Protein AF-A0A161M4W8-F1 (afdb_monomer)

Radius of gyration: 16.58 Å; Cα contacts (8 Å, |Δi|>4): 79; chains: 1; bounding box: 36×41×43 Å

Mean predicted aligned error: 6.9 Å

Secondary structure (DSSP, 8-state):
-HHHHHHHHHHHHHH-GGGHHHHHHHHTT-SS-GGGT------HHHHHHHHHHHHT--HHHHHHHHHHHS-HHHHHHHTTT-S--SSPPPPP-HHHHHHHHHHHHH--STTHHHHT-

Organism: Triatoma infestans (NCBI:txid30076)

pLDDT: mean 84.85, std 13.27, range [38.09, 97.44]

Solvent-accessible surface area (backbone atoms only — not comparable to full-atom values): 7032 Å² total; per-residue (Å²): 111,69,70,58,55,51,51,51,50,52,50,30,57,74,77,40,52,85,37,40,64,40,48,53,29,57,77,68,75,41,81,56,61,80,91,72,71,62,52,65,82,76,51,68,70,54,53,46,47,34,46,18,64,76,32,76,46,53,58,68,57,52,52,50,47,28,68,75,66,72,36,62,67,58,46,50,58,74,41,58,78,67,59,91,70,96,69,85,75,81,81,88,45,62,52,56,53,45,50,52,51,43,51,53,36,65,50,76,61,93,62,34,74,64,72,65,91

Structure (mmCIF, N/CA/C/O backbone):
data_AF-A0A161M4W8-F1
#
_entry.id   AF-A0A161M4W8-F1
#
loop_
_atom_site.group_PDB
_atom_site.id
_atom_site.type_symbol
_atom_site.label_atom_id
_atom_site.label_alt_id
_atom_site.label_comp_id
_atom_site.label_asym_id
_atom_site.label_entity_id
_atom_site.label_seq_id
_atom_site.pdbx_PDB_ins_code
_atom_site.Cartn_x
_atom_site.Cartn_y
_atom_site.Cartn_z
_atom_site.occupancy
_atom_site.B_iso_or_equiv
_atom_site.auth_seq_id
_atom_site.auth_comp_id
_atom_site.auth_asym_id
_atom_site.auth_atom_id
_atom_site.pdbx_PDB_model_num
ATOM 1 N N . MET A 1 1 ? -6.910 -7.779 -17.359 1.00 76.81 1 MET A N 1
ATOM 2 C CA . MET A 1 1 ? -5.957 -7.697 -16.230 1.00 76.81 1 MET A CA 1
ATOM 3 C C . MET A 1 1 ? -4.501 -7.862 -16.680 1.00 76.81 1 MET A C 1
ATOM 5 O O . MET A 1 1 ? -3.762 -6.894 -16.590 1.00 76.81 1 MET A O 1
ATOM 9 N N . LEU A 1 2 ? -4.100 -9.002 -17.263 1.00 88.94 2 LEU A N 1
ATOM 10 C CA . LEU A 1 2 ? -2.695 -9.271 -17.637 1.00 88.94 2 LEU A CA 1
ATOM 11 C C . LEU A 1 2 ? -2.068 -8.234 -18.594 1.00 88.94 2 LEU A C 1
ATOM 13 O O . LEU A 1 2 ? -0.930 -7.823 -18.402 1.00 88.94 2 LEU A O 1
ATOM 17 N N . LYS A 1 3 ? -2.832 -7.749 -19.585 1.00 94.31 3 LYS A N 1
ATOM 18 C CA . LYS A 1 3 ? -2.379 -6.703 -20.522 1.00 94.31 3 LYS A CA 1
ATOM 19 C C . LYS A 1 3 ? -2.040 -5.374 -19.828 1.00 94.31 3 LYS A C 1
ATOM 21 O O . LYS A 1 3 ? -1.070 -4.732 -20.210 1.00 94.31 3 LYS A O 1
ATOM 26 N N . PHE A 1 4 ? -2.805 -4.978 -18.807 1.00 95.00 4 PHE A N 1
ATOM 27 C CA . PHE A 1 4 ? -2.561 -3.735 -18.065 1.00 95.00 4 PHE A CA 1
ATOM 28 C C . PHE A 1 4 ? -1.286 -3.832 -17.233 1.00 95.00 4 PHE A C 1
ATOM 30 O O . PHE A 1 4 ? -0.441 -2.947 -17.311 1.00 95.00 4 PHE A O 1
ATOM 37 N N . LEU A 1 5 ? -1.116 -4.945 -16.515 1.00 94.88 5 LEU A N 1
ATOM 38 C CA . LEU A 1 5 ? 0.078 -5.185 -15.712 1.00 94.88 5 LEU A CA 1
ATOM 39 C C . LEU A 1 5 ? 1.338 -5.284 -16.587 1.00 94.88 5 LEU A C 1
ATOM 41 O O . LEU A 1 5 ? 2.362 -4.693 -16.264 1.00 94.88 5 LEU A O 1
ATOM 45 N N . ALA A 1 6 ? 1.247 -5.956 -17.739 1.00 95.75 6 ALA A N 1
ATOM 46 C CA . ALA A 1 6 ? 2.347 -6.029 -18.698 1.00 95.75 6 ALA A CA 1
ATOM 47 C C . ALA A 1 6 ? 2.728 -4.650 -19.262 1.00 95.75 6 ALA A C 1
ATOM 49 O O . ALA A 1 6 ? 3.911 -4.352 -19.400 1.00 95.75 6 ALA A O 1
ATOM 50 N N . ASN A 1 7 ? 1.746 -3.802 -19.582 1.00 96.88 7 ASN A N 1
ATOM 51 C CA . ASN A 1 7 ? 2.015 -2.441 -20.049 1.00 96.88 7 ASN A CA 1
ATOM 52 C C . ASN A 1 7 ? 2.660 -1.589 -18.953 1.00 96.88 7 ASN A C 1
ATOM 54 O O . ASN A 1 7 ? 3.653 -0.923 -19.226 1.00 96.88 7 ASN A O 1
ATOM 58 N N . TYR A 1 8 ? 2.156 -1.676 -17.721 1.00 96.69 8 TYR A N 1
ATOM 59 C CA . TYR A 1 8 ? 2.760 -1.015 -16.568 1.00 96.69 8 TYR A CA 1
ATOM 60 C C . TYR A 1 8 ? 4.225 -1.431 -16.382 1.00 96.69 8 TYR A C 1
ATOM 62 O O . TYR A 1 8 ? 5.100 -0.570 -16.356 1.00 96.69 8 TYR A O 1
ATOM 70 N N . PHE A 1 9 ? 4.526 -2.734 -16.360 1.00 96.56 9 PHE A N 1
ATOM 71 C CA . PHE A 1 9 ? 5.907 -3.200 -16.210 1.00 96.56 9 PHE A CA 1
ATOM 72 C C . PHE A 1 9 ? 6.812 -2.789 -17.370 1.00 96.56 9 PHE A C 1
ATOM 74 O O . PHE A 1 9 ? 7.961 -2.441 -17.125 1.00 96.56 9 PHE A O 1
ATOM 81 N N . ARG A 1 10 ? 6.321 -2.755 -18.617 1.00 96.88 10 ARG A N 1
ATOM 82 C CA . ARG A 1 10 ? 7.109 -2.215 -19.740 1.00 96.88 10 ARG A CA 1
ATOM 83 C C . ARG A 1 10 ? 7.472 -0.747 -19.530 1.00 96.88 10 ARG A C 1
ATOM 85 O O . ARG A 1 10 ? 8.614 -0.376 -19.774 1.00 96.88 10 ARG A O 1
ATOM 92 N N . SER A 1 11 ? 6.523 0.069 -19.072 1.00 97.25 11 SER A N 1
ATOM 93 C CA . SER A 1 11 ? 6.779 1.478 -18.763 1.00 97.25 11 SER A CA 1
ATOM 94 C C . SER A 1 11 ? 7.786 1.634 -17.627 1.00 97.25 11 SER A C 1
ATOM 96 O O . SER A 1 11 ? 8.703 2.435 -17.758 1.00 97.25 11 SER A O 1
ATOM 98 N N . VAL A 1 12 ? 7.664 0.839 -16.559 1.00 96.81 12 VAL A N 1
ATOM 99 C CA . VAL A 1 12 ? 8.621 0.854 -15.440 1.00 96.81 12 VAL A CA 1
ATOM 100 C C . VAL A 1 12 ? 10.016 0.439 -15.910 1.00 96.81 12 VAL A C 1
ATOM 102 O O . VAL A 1 12 ? 10.972 1.143 -15.630 1.00 96.81 12 VAL A O 1
ATOM 105 N N . ILE A 1 13 ? 10.146 -0.633 -16.698 1.00 96.56 13 ILE A N 1
ATOM 106 C CA . ILE A 1 13 ? 11.443 -1.073 -17.246 1.00 96.56 13 ILE A CA 1
ATOM 107 C C . ILE A 1 13 ? 12.112 0.033 -18.075 1.00 96.56 13 ILE A C 1
ATOM 109 O O . ILE A 1 13 ? 13.327 0.186 -18.017 1.00 96.56 13 ILE A O 1
ATOM 113 N N . LEU A 1 14 ? 11.333 0.790 -18.853 1.00 97.44 14 LEU A N 1
ATOM 114 C CA . LEU A 1 14 ? 11.868 1.823 -19.738 1.00 97.44 14 LEU A CA 1
ATOM 115 C C . LEU A 1 14 ? 12.197 3.137 -19.012 1.00 97.44 14 LEU A C 1
ATOM 117 O O . LEU A 1 14 ? 13.159 3.804 -19.382 1.00 97.44 14 LEU A O 1
ATOM 121 N N . LEU A 1 15 ? 11.373 3.539 -18.042 1.00 96.81 15 LEU A N 1
ATOM 122 C CA . LEU A 1 15 ? 11.418 4.880 -17.444 1.00 96.81 15 LEU A CA 1
ATOM 123 C C . LEU A 1 15 ? 12.001 4.902 -16.026 1.00 96.81 15 LEU A C 1
ATOM 125 O O . LEU A 1 15 ? 12.480 5.946 -15.589 1.00 96.81 15 LEU A O 1
ATOM 129 N N . SER A 1 16 ? 11.932 3.790 -15.295 1.00 94.12 16 SER A N 1
ATOM 130 C CA . SER A 1 16 ? 12.287 3.710 -13.875 1.00 94.12 16 SER A CA 1
ATOM 131 C C . SER A 1 16 ? 12.603 2.267 -13.460 1.00 94.12 16 SER A C 1
ATOM 133 O O . SER A 1 16 ? 11.922 1.666 -12.626 1.00 94.12 16 SER A O 1
ATOM 135 N N . ASP A 1 17 ? 13.653 1.698 -14.054 1.00 94.12 17 ASP A N 1
ATOM 136 C CA . ASP A 1 17 ? 14.069 0.300 -13.872 1.00 94.12 17 ASP A CA 1
ATOM 137 C C . ASP A 1 17 ? 14.263 -0.103 -12.396 1.00 94.12 17 ASP A C 1
ATOM 139 O O . ASP A 1 17 ? 13.908 -1.216 -12.001 1.00 94.12 17 ASP A O 1
ATOM 143 N N . GLN A 1 18 ? 14.734 0.825 -11.561 1.00 94.25 18 GLN A N 1
ATOM 144 C CA . GLN A 1 18 ? 14.925 0.632 -10.119 1.00 94.25 18 GLN A CA 1
ATOM 145 C C . GLN A 1 18 ? 13.620 0.322 -9.363 1.00 94.25 18 GLN A C 1
ATOM 147 O O . GLN A 1 18 ? 13.642 -0.373 -8.346 1.00 94.25 18 GLN A O 1
ATOM 152 N N . ASP A 1 19 ? 12.469 0.793 -9.856 1.00 95.19 19 ASP A N 1
ATOM 153 C CA . ASP A 1 19 ? 11.166 0.550 -9.224 1.00 95.19 19 ASP A CA 1
ATOM 154 C C . ASP A 1 19 ? 10.569 -0.812 -9.610 1.00 95.19 19 ASP A C 1
ATOM 156 O O . ASP A 1 19 ? 9.572 -1.231 -9.014 1.00 95.19 19 ASP A O 1
ATOM 160 N N . LEU A 1 20 ? 11.148 -1.536 -10.578 1.00 95.94 20 LEU A N 1
ATOM 161 C CA . LEU A 1 20 ? 10.576 -2.784 -11.095 1.00 95.94 20 LEU A CA 1
ATOM 162 C C . LEU A 1 20 ? 10.388 -3.832 -9.998 1.00 95.94 20 LEU A C 1
ATOM 164 O O . LEU A 1 20 ? 9.318 -4.431 -9.883 1.00 95.94 20 LEU A O 1
ATOM 168 N N . LEU A 1 21 ? 11.411 -4.037 -9.169 1.00 94.44 21 LEU A N 1
ATOM 169 C CA . LEU A 1 21 ? 11.367 -5.045 -8.114 1.00 94.44 21 LEU A CA 1
ATOM 170 C C . LEU A 1 21 ? 10.287 -4.718 -7.075 1.00 94.44 21 LEU A C 1
ATOM 172 O O . LEU A 1 21 ? 9.474 -5.576 -6.733 1.00 94.44 21 LEU A O 1
ATOM 176 N N . ALA A 1 22 ? 10.250 -3.466 -6.613 1.00 95.19 22 ALA A N 1
ATOM 177 C CA . ALA A 1 22 ? 9.238 -2.978 -5.681 1.00 95.19 22 ALA A CA 1
ATOM 178 C C . ALA A 1 22 ? 7.823 -3.106 -6.273 1.00 95.19 22 ALA A C 1
ATOM 180 O O . ALA A 1 22 ? 6.909 -3.578 -5.599 1.00 95.19 22 ALA A O 1
ATOM 181 N N . SER A 1 23 ? 7.663 -2.771 -7.555 1.00 95.50 23 SER A N 1
ATOM 182 C CA . SER A 1 23 ? 6.401 -2.891 -8.293 1.00 95.50 23 SER A CA 1
ATOM 183 C C . SER A 1 23 ? 5.883 -4.330 -8.310 1.00 95.50 23 SER A C 1
ATOM 185 O O . SER A 1 23 ? 4.723 -4.579 -7.986 1.00 95.50 23 SER A O 1
ATOM 187 N N . VAL A 1 24 ? 6.749 -5.293 -8.647 1.00 95.12 24 VAL A N 1
ATOM 188 C CA . VAL A 1 24 ? 6.392 -6.720 -8.682 1.00 95.12 24 VAL A CA 1
ATOM 189 C C . VAL A 1 24 ? 5.965 -7.203 -7.299 1.00 95.12 24 VAL A C 1
ATOM 191 O O . VAL A 1 24 ? 4.936 -7.866 -7.171 1.00 95.12 24 VAL A O 1
ATOM 194 N N . TYR A 1 25 ? 6.716 -6.847 -6.259 1.00 94.56 25 TYR A N 1
ATOM 195 C CA . TYR A 1 25 ? 6.391 -7.242 -4.895 1.00 94.56 25 TYR A CA 1
ATOM 196 C C . TYR A 1 25 ? 5.046 -6.679 -4.414 1.00 94.56 25 TYR A C 1
ATOM 198 O O . TYR A 1 25 ? 4.230 -7.442 -3.894 1.00 94.56 25 TYR A O 1
ATOM 206 N N . LEU A 1 26 ? 4.769 -5.393 -4.654 1.00 93.62 26 LEU A N 1
ATOM 207 C CA . LEU A 1 26 ? 3.491 -4.775 -4.283 1.00 93.62 26 LEU A CA 1
ATOM 208 C C . LEU A 1 26 ? 2.308 -5.404 -5.030 1.00 93.62 26 LEU A C 1
ATOM 210 O O . LEU A 1 26 ? 1.283 -5.685 -4.413 1.00 93.62 26 LEU A O 1
ATOM 214 N N . CYS A 1 27 ? 2.451 -5.705 -6.326 1.00 93.56 27 CYS A N 1
ATOM 215 C CA . CYS A 1 27 ? 1.407 -6.401 -7.089 1.00 93.56 27 CYS A CA 1
ATOM 216 C C . CYS A 1 27 ? 1.128 -7.822 -6.576 1.00 93.56 27 CYS A C 1
ATOM 218 O O . CYS A 1 27 ? 0.019 -8.324 -6.740 1.00 93.56 27 CYS A O 1
ATOM 220 N N . LEU A 1 28 ? 2.123 -8.469 -5.965 1.00 91.88 28 LEU A N 1
ATOM 221 C CA . LEU A 1 28 ? 1.986 -9.780 -5.328 1.00 91.88 28 LEU A CA 1
ATOM 222 C C . LEU A 1 28 ? 1.557 -9.692 -3.856 1.00 91.88 28 LEU A C 1
ATOM 224 O O . LEU A 1 28 ? 1.428 -10.734 -3.215 1.00 91.88 28 LEU A O 1
ATOM 228 N N . ASN A 1 29 ? 1.367 -8.481 -3.319 1.00 90.19 29 ASN A N 1
ATOM 229 C CA . ASN A 1 29 ? 1.145 -8.218 -1.898 1.00 90.19 29 ASN A CA 1
ATOM 230 C C . ASN A 1 29 ? 2.215 -8.869 -0.995 1.00 90.19 29 ASN A C 1
ATOM 232 O O . ASN A 1 29 ? 1.920 -9.465 0.041 1.00 90.19 29 ASN A O 1
ATOM 236 N N . LYS A 1 30 ? 3.478 -8.804 -1.423 1.00 90.25 30 LYS A N 1
ATOM 237 C CA . LYS A 1 30 ? 4.643 -9.318 -0.691 1.00 90.25 30 LYS A CA 1
ATOM 238 C C . LYS A 1 30 ? 5.638 -8.190 -0.458 1.00 90.25 30 LYS A C 1
ATOM 240 O O . LYS A 1 30 ? 5.693 -7.236 -1.222 1.00 90.25 30 LYS A O 1
ATOM 245 N N . ILE A 1 31 ? 6.451 -8.313 0.585 1.00 88.56 31 ILE A N 1
ATOM 246 C CA . ILE A 1 31 ? 7.474 -7.315 0.952 1.00 88.56 31 ILE A CA 1
ATOM 247 C C . ILE A 1 31 ? 8.900 -7.886 0.988 1.00 88.56 31 ILE A C 1
ATOM 249 O O . ILE A 1 31 ? 9.880 -7.146 1.103 1.00 88.56 31 ILE A O 1
ATOM 253 N N . ALA A 1 32 ? 9.017 -9.209 0.870 1.00 88.25 32 ALA A N 1
ATOM 254 C CA . ALA A 1 32 ? 10.264 -9.954 0.850 1.00 88.25 32 ALA A CA 1
ATOM 255 C C . ALA A 1 32 ? 10.065 -11.329 0.176 1.00 88.25 32 ALA A C 1
ATOM 257 O O . ALA A 1 32 ? 8.923 -11.783 0.016 1.00 88.25 32 ALA A O 1
ATOM 258 N N . PRO A 1 33 ? 11.155 -12.008 -0.216 1.00 88.62 33 PRO A N 1
ATOM 259 C CA . PRO A 1 33 ? 11.125 -13.415 -0.598 1.00 88.62 33 PRO A CA 1
ATOM 260 C C . PRO A 1 33 ? 10.605 -14.313 0.532 1.00 88.62 33 PRO A C 1
ATOM 262 O O . PRO A 1 33 ? 10.890 -14.086 1.704 1.00 88.62 33 PRO A O 1
ATOM 265 N N . ALA A 1 34 ? 9.902 -15.393 0.176 1.00 85.00 34 ALA A N 1
ATOM 266 C CA . ALA A 1 34 ? 9.295 -16.302 1.155 1.00 85.00 34 ALA A CA 1
ATOM 267 C C . ALA A 1 34 ? 10.318 -16.982 2.087 1.00 85.00 34 ALA A C 1
ATOM 269 O O . ALA A 1 34 ? 9.998 -17.276 3.232 1.00 85.00 34 ALA A O 1
ATOM 270 N N . TYR A 1 35 ? 11.550 -17.203 1.619 1.00 88.19 35 TYR A N 1
ATOM 271 C CA . TYR A 1 35 ? 12.609 -17.824 2.419 1.00 88.19 35 TYR A CA 1
ATOM 272 C C . TYR A 1 35 ? 13.197 -16.891 3.491 1.00 88.19 35 TYR A C 1
ATOM 274 O O . TYR A 1 35 ? 13.873 -17.374 4.392 1.00 88.19 35 TYR A O 1
ATOM 282 N N . GLU A 1 36 ? 12.970 -15.573 3.409 1.00 84.44 36 GLU A N 1
ATOM 283 C CA . GLU A 1 36 ? 13.433 -14.625 4.435 1.00 84.44 36 GLU A CA 1
ATOM 284 C C . GLU A 1 36 ? 12.496 -14.586 5.651 1.00 84.44 36 GLU A C 1
ATOM 286 O O . GLU A 1 36 ? 12.874 -14.047 6.687 1.00 84.44 36 GLU A O 1
ATOM 291 N N . GLY A 1 37 ? 11.276 -15.130 5.538 1.00 79.06 37 GLY A N 1
ATOM 292 C CA . GLY A 1 37 ? 10.300 -15.155 6.633 1.00 79.06 37 GLY A CA 1
ATOM 293 C C . GLY A 1 37 ? 9.847 -13.770 7.115 1.00 79.06 37 GLY A C 1
ATOM 294 O O . GLY A 1 37 ? 9.315 -13.653 8.214 1.00 79.06 37 GLY A O 1
ATOM 295 N N . ILE A 1 38 ? 10.074 -12.711 6.328 1.00 80.62 38 ILE A N 1
ATOM 296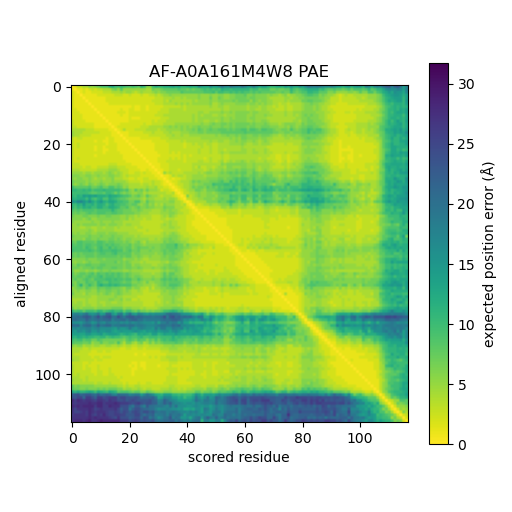 C CA . ILE A 1 38 ? 9.659 -11.349 6.679 1.00 80.62 38 ILE A CA 1
ATOM 297 C C . ILE A 1 38 ? 8.185 -11.179 6.320 1.00 80.62 38 ILE A C 1
ATOM 299 O O . ILE A 1 38 ? 7.811 -11.177 5.144 1.00 80.62 38 ILE A O 1
ATOM 303 N N . GLU A 1 39 ? 7.367 -10.960 7.340 1.00 76.56 39 GLU A N 1
ATOM 304 C CA . GLU A 1 39 ? 5.948 -10.660 7.205 1.00 76.56 39 GLU A CA 1
ATOM 305 C C . GLU A 1 39 ? 5.649 -9.259 7.728 1.00 76.56 39 GLU A C 1
ATOM 307 O O . GLU A 1 39 ? 6.291 -8.773 8.656 1.00 76.56 39 GLU A O 1
ATOM 312 N N . LEU A 1 40 ? 4.650 -8.599 7.138 1.00 76.94 40 LEU A N 1
ATOM 313 C CA . LEU A 1 40 ? 4.242 -7.271 7.589 1.00 76.94 40 LEU A CA 1
ATOM 314 C C . LEU A 1 40 ? 3.626 -7.325 8.999 1.00 76.94 40 LEU A C 1
ATOM 316 O O . LEU A 1 40 ? 3.764 -6.375 9.760 1.00 76.94 40 LEU A O 1
ATOM 320 N N . GLY A 1 41 ? 2.959 -8.433 9.350 1.00 72.81 41 GLY A N 1
ATOM 321 C CA . GLY A 1 41 ? 2.506 -8.712 10.718 1.00 72.81 41 GLY A CA 1
ATOM 322 C C . GLY A 1 41 ? 1.510 -7.703 11.307 1.00 72.81 41 GLY A C 1
ATOM 323 O O . GLY A 1 41 ? 1.369 -7.627 12.526 1.00 72.81 41 GLY A O 1
ATOM 324 N N . ILE A 1 42 ? 0.823 -6.905 10.479 1.00 81.12 42 ILE A N 1
ATOM 325 C CA . ILE A 1 42 ? -0.115 -5.879 10.956 1.00 81.12 42 ILE A CA 1
ATOM 326 C C . ILE A 1 42 ? -1.465 -6.521 11.267 1.00 81.12 42 ILE A C 1
ATOM 328 O O . ILE A 1 42 ? -2.179 -6.975 10.376 1.00 81.12 42 ILE A O 1
ATOM 332 N N . ALA A 1 43 ? -1.844 -6.500 12.544 1.00 84.06 43 ALA A N 1
ATOM 333 C CA . ALA A 1 43 ? -3.192 -6.856 12.959 1.00 84.06 43 ALA A CA 1
ATOM 334 C C . ALA A 1 43 ? -4.207 -5.811 12.470 1.00 84.06 43 ALA A C 1
ATOM 336 O O . ALA A 1 43 ? -3.958 -4.605 12.530 1.00 84.06 43 ALA A O 1
ATOM 337 N N . GLU A 1 44 ? -5.399 -6.263 12.092 1.00 83.62 44 GLU A N 1
ATOM 338 C CA . GLU A 1 44 ? -6.480 -5.408 11.587 1.00 83.62 44 GLU A CA 1
ATOM 339 C C . GLU A 1 44 ? -6.825 -4.255 12.548 1.00 83.62 44 GLU A C 1
ATOM 341 O O . GLU A 1 44 ? -7.026 -3.111 12.148 1.00 83.62 44 GLU A O 1
ATOM 346 N N . THR A 1 45 ? -6.784 -4.517 13.857 1.00 85.81 45 THR A N 1
ATOM 347 C CA . THR A 1 45 ? -7.017 -3.492 14.886 1.00 85.81 45 THR A CA 1
ATOM 348 C C . THR A 1 45 ? -5.942 -2.396 14.897 1.00 85.81 45 THR A C 1
ATOM 350 O O . THR A 1 45 ? -6.245 -1.252 15.239 1.00 85.81 45 THR A O 1
ATOM 353 N N . ILE A 1 46 ? -4.691 -2.713 14.542 1.00 87.38 46 ILE A N 1
ATOM 354 C CA . ILE A 1 46 ? -3.614 -1.717 14.410 1.00 87.38 46 ILE A CA 1
ATOM 355 C C . ILE A 1 46 ? -3.882 -0.852 13.178 1.00 87.38 46 ILE A C 1
ATOM 357 O O . ILE A 1 46 ? -3.801 0.371 13.273 1.00 87.38 46 ILE A O 1
ATOM 361 N N . LEU A 1 47 ? -4.302 -1.464 12.068 1.00 87.94 47 LEU A N 1
ATOM 362 C CA . LEU A 1 47 ? -4.662 -0.742 10.850 1.00 87.94 47 LEU A CA 1
ATOM 363 C C . LEU A 1 47 ? -5.842 0.218 11.083 1.00 87.94 47 LEU A C 1
ATOM 365 O O . LEU A 1 47 ? -5.755 1.392 10.732 1.00 87.94 47 LEU A O 1
ATOM 369 N N . MET A 1 48 ? -6.901 -0.230 11.767 1.00 89.94 48 MET A N 1
ATOM 370 C CA . MET A 1 48 ? -8.031 0.636 12.138 1.00 89.94 48 MET A CA 1
ATOM 371 C C . MET A 1 48 ? -7.601 1.814 13.024 1.00 89.94 48 MET A C 1
ATOM 373 O O . MET A 1 48 ? -8.111 2.923 12.864 1.00 89.94 48 MET A O 1
ATOM 377 N N . LYS A 1 49 ? -6.662 1.596 13.959 1.00 89.06 49 LYS A N 1
ATOM 378 C CA . LYS A 1 49 ? -6.105 2.672 14.797 1.00 89.06 49 LYS A CA 1
ATOM 379 C C . LYS A 1 49 ? -5.303 3.675 13.969 1.00 89.06 49 LYS A C 1
ATOM 381 O O . LYS A 1 49 ? -5.484 4.872 14.172 1.00 89.06 49 LYS A O 1
ATOM 386 N N . ALA A 1 50 ? -4.465 3.202 13.049 1.00 88.31 50 ALA A N 1
ATOM 387 C CA . ALA A 1 50 ? -3.675 4.057 12.165 1.00 88.31 50 ALA A CA 1
ATOM 388 C C . ALA A 1 50 ? -4.574 4.909 11.253 1.00 88.31 50 ALA A C 1
ATOM 390 O O . ALA A 1 50 ? -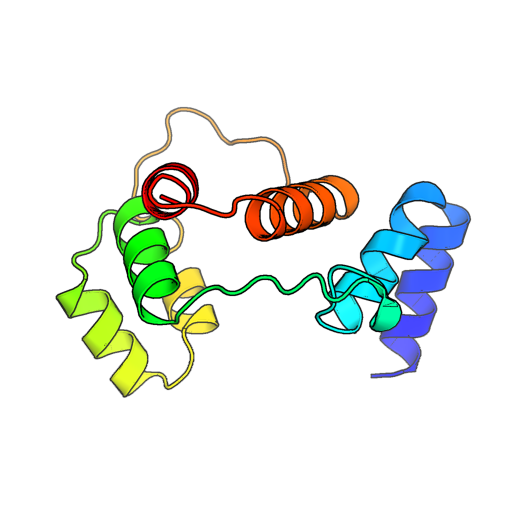4.345 6.111 11.118 1.00 88.31 50 ALA A O 1
ATOM 391 N N . ILE A 1 51 ? -5.648 4.325 10.700 1.00 88.81 51 ILE A N 1
ATOM 392 C CA . ILE A 1 51 ? -6.655 5.066 9.921 1.00 88.81 51 ILE A CA 1
ATOM 393 C C . ILE A 1 51 ? -7.321 6.123 10.805 1.00 88.81 51 ILE A C 1
ATOM 395 O O . ILE A 1 51 ? -7.281 7.301 10.468 1.00 88.81 51 ILE A O 1
ATOM 399 N N . ALA A 1 52 ? -7.857 5.733 11.967 1.00 89.56 52 ALA A N 1
ATOM 400 C CA . ALA A 1 52 ? -8.511 6.653 12.900 1.00 89.56 52 ALA A CA 1
ATOM 401 C C . ALA A 1 52 ? -7.619 7.858 13.262 1.00 89.56 52 ALA A C 1
ATOM 403 O O . ALA A 1 52 ? -8.080 9.000 13.246 1.00 89.56 52 ALA A O 1
ATOM 404 N N . GLN A 1 53 ? -6.332 7.617 13.531 1.00 87.06 53 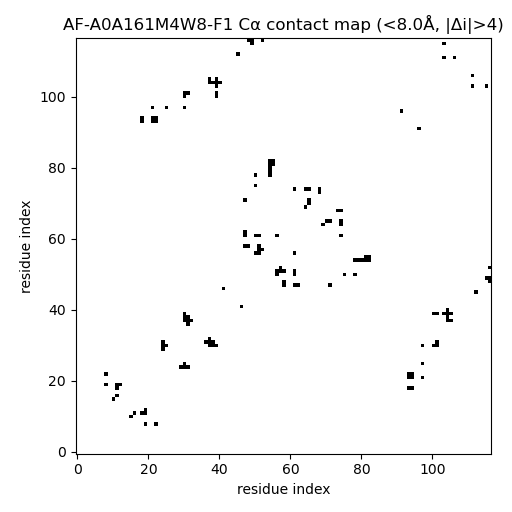GLN A N 1
ATOM 405 C CA . GLN A 1 53 ? -5.355 8.666 13.842 1.00 87.06 53 GLN A CA 1
ATOM 406 C C . GLN A 1 53 ? -5.050 9.555 12.632 1.00 87.06 53 GLN A C 1
ATOM 408 O O . GLN A 1 53 ? -5.132 10.780 12.739 1.00 87.06 53 GLN A O 1
ATOM 413 N N . SER A 1 54 ? -4.781 8.952 11.473 1.00 85.31 54 SER A N 1
ATOM 414 C CA . SER A 1 54 ? -4.45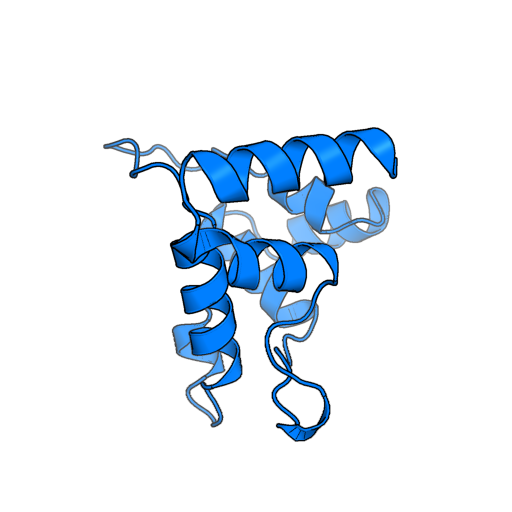9 9.674 10.235 1.00 85.31 54 SER A CA 1
ATOM 415 C C . SER A 1 54 ? -5.624 10.530 9.729 1.00 85.31 54 SER A C 1
ATOM 417 O O . SER A 1 54 ? -5.413 11.564 9.099 1.00 85.31 54 SER A O 1
ATOM 419 N N . THR A 1 55 ? -6.862 10.125 10.015 1.00 86.06 55 THR A N 1
ATOM 420 C CA . THR A 1 55 ? -8.078 10.801 9.542 1.00 86.06 55 THR A CA 1
ATOM 421 C C . THR A 1 55 ? -8.769 11.596 10.654 1.00 86.06 55 THR A C 1
ATOM 423 O O . THR A 1 55 ? -9.805 12.212 10.421 1.00 86.06 55 THR A O 1
ATOM 426 N N . GLY A 1 56 ? -8.252 11.597 11.887 1.00 84.62 56 GLY A N 1
ATOM 427 C CA . GLY A 1 56 ? -8.881 12.281 13.028 1.00 84.62 56 GLY A CA 1
ATOM 428 C C . GLY A 1 56 ? -10.286 11.768 13.379 1.00 84.62 56 GLY A C 1
ATOM 429 O O . GLY A 1 56 ? -11.068 12.491 13.995 1.00 84.62 56 GLY A O 1
ATOM 430 N N . ARG A 1 57 ? -10.630 10.542 12.966 1.00 86.62 57 ARG A N 1
ATOM 431 C CA . ARG A 1 57 ? -11.918 9.893 13.262 1.00 86.62 57 ARG A CA 1
ATOM 432 C C . ARG A 1 57 ? -11.777 9.017 14.501 1.00 86.62 57 ARG A C 1
ATOM 434 O O . ARG A 1 57 ? -10.683 8.598 14.870 1.00 86.62 57 ARG A O 1
ATOM 441 N N . THR A 1 58 ? -12.888 8.707 15.158 1.00 90.06 58 THR A N 1
ATOM 442 C CA . THR A 1 58 ? -12.854 7.785 16.303 1.00 90.06 58 THR A CA 1
ATOM 443 C C . THR A 1 58 ? -12.766 6.333 15.829 1.00 90.06 58 THR A C 1
ATOM 445 O O . THR A 1 58 ? -13.319 5.972 14.791 1.00 90.06 58 THR A O 1
ATOM 448 N N . LEU A 1 59 ? -12.136 5.458 16.622 1.00 90.56 59 LEU A N 1
ATOM 449 C CA . LEU A 1 59 ? -12.065 4.022 16.313 1.00 90.56 59 LEU A CA 1
ATOM 450 C C . LEU A 1 59 ? -13.462 3.388 16.170 1.00 90.56 59 LEU A C 1
ATOM 452 O O . LEU A 1 59 ? -13.641 2.461 15.390 1.00 90.56 59 LEU A O 1
ATOM 456 N N . SER A 1 60 ? -14.449 3.890 16.921 1.00 91.56 60 SER A N 1
ATOM 457 C CA . SER A 1 60 ? -15.836 3.417 16.854 1.00 91.56 60 SER A CA 1
ATOM 458 C C . SER A 1 60 ? -16.460 3.667 15.482 1.00 91.56 60 SER A C 1
ATOM 460 O O . SER A 1 60 ? -17.129 2.785 14.957 1.00 91.56 60 SER A O 1
ATOM 462 N N . GLN A 1 61 ? -16.217 4.842 14.894 1.00 89.69 61 GLN A N 1
ATOM 463 C CA . GLN A 1 61 ? -16.694 5.174 13.549 1.00 89.69 61 GLN A CA 1
ATOM 464 C C . GLN A 1 61 ? -16.029 4.283 12.499 1.00 89.69 61 GLN A C 1
ATOM 466 O O . GLN A 1 61 ? -16.723 3.701 11.680 1.00 89.69 61 GLN A O 1
ATOM 471 N N . ILE A 1 62 ? -14.705 4.101 12.574 1.00 91.31 62 ILE A N 1
ATOM 472 C CA . ILE A 1 62 ? -13.979 3.227 11.638 1.00 91.31 62 ILE A CA 1
ATOM 473 C C . ILE A 1 62 ? -14.478 1.779 11.720 1.00 91.31 62 ILE A C 1
ATOM 475 O O . ILE A 1 62 ? -14.621 1.131 10.692 1.00 91.31 62 ILE A O 1
ATOM 479 N N . LYS A 1 63 ? -14.778 1.273 12.924 1.00 90.56 63 LYS A N 1
ATOM 480 C CA . LYS A 1 63 ? -15.340 -0.074 13.103 1.00 90.56 63 LYS A CA 1
ATOM 481 C C . LYS A 1 63 ? -16.744 -0.218 12.524 1.00 90.56 63 LYS A C 1
ATOM 483 O O . LYS A 1 63 ? -17.025 -1.260 11.946 1.00 90.56 63 LYS A O 1
ATOM 488 N N . SER A 1 64 ? -17.601 0.790 12.700 1.00 92.31 64 SER A N 1
ATOM 489 C CA . SER A 1 64 ? -18.944 0.791 12.107 1.00 92.31 64 SER A CA 1
ATOM 490 C C . SER A 1 64 ? -18.842 0.766 10.588 1.00 92.31 64 SER A C 1
ATOM 492 O O . SER A 1 64 ? -19.334 -0.162 9.962 1.00 92.31 64 SER A O 1
ATOM 494 N N . ASP A 1 65 ? -18.089 1.706 10.012 1.00 89.94 65 ASP A N 1
ATOM 495 C CA . ASP A 1 65 ? -17.927 1.807 8.563 1.00 89.94 65 ASP A CA 1
ATOM 496 C C . ASP A 1 65 ? -17.278 0.546 7.974 1.00 89.94 65 ASP A C 1
ATOM 498 O O . ASP A 1 65 ? -17.658 0.107 6.896 1.00 89.94 65 ASP A O 1
ATOM 502 N N . ALA A 1 66 ? -16.317 -0.069 8.674 1.00 90.69 66 ALA A N 1
ATOM 503 C CA . ALA A 1 66 ? -15.709 -1.327 8.243 1.00 90.69 66 ALA A CA 1
ATOM 504 C C . ALA A 1 66 ? -16.704 -2.495 8.263 1.00 90.69 66 ALA A C 1
ATOM 506 O O . ALA A 1 66 ? -16.647 -3.347 7.379 1.00 90.69 66 ALA A O 1
ATOM 507 N N . ALA A 1 67 ? -17.617 -2.531 9.240 1.00 91.00 67 ALA A N 1
ATOM 508 C CA . ALA A 1 67 ? -18.679 -3.533 9.295 1.00 91.00 67 ALA A CA 1
ATOM 509 C C . ALA A 1 67 ? -19.720 -3.324 8.183 1.00 91.00 67 ALA A C 1
ATOM 511 O O . ALA A 1 67 ? -20.203 -4.303 7.617 1.00 91.00 67 ALA A O 1
ATOM 512 N N . ASP A 1 68 ? -20.019 -2.068 7.845 1.00 91.88 68 ASP A N 1
ATOM 513 C CA . ASP A 1 68 ? -21.000 -1.710 6.817 1.00 91.88 68 ASP A CA 1
ATOM 514 C C . ASP A 1 68 ? -20.451 -1.903 5.390 1.00 91.88 68 ASP A C 1
ATOM 516 O O . ASP A 1 68 ? -21.143 -2.426 4.517 1.00 91.88 68 ASP A O 1
ATOM 520 N N . LEU A 1 69 ? -19.200 -1.494 5.140 1.00 89.31 69 LEU A N 1
ATOM 521 C CA . LEU A 1 69 ? -18.554 -1.558 3.820 1.00 89.31 69 LEU A CA 1
ATOM 522 C C . LEU A 1 69 ? -17.871 -2.903 3.545 1.00 89.31 69 LEU A C 1
ATOM 524 O O . LEU A 1 69 ? -17.654 -3.247 2.385 1.00 89.31 69 LEU A O 1
ATOM 528 N N . GLY A 1 70 ? -17.479 -3.639 4.588 1.00 89.75 70 GLY A N 1
ATOM 529 C CA . GLY A 1 70 ? -16.747 -4.904 4.474 1.00 89.75 70 GLY A CA 1
ATOM 530 C C . GLY A 1 70 ? -15.305 -4.780 3.956 1.00 89.75 70 GLY A C 1
ATOM 531 O O . GLY A 1 70 ? -14.646 -5.799 3.765 1.00 89.75 70 GLY A O 1
ATOM 532 N N . ASP A 1 71 ? -14.804 -3.560 3.727 1.00 88.69 71 ASP A N 1
ATOM 533 C CA . ASP A 1 71 ? -13.470 -3.293 3.179 1.00 88.69 71 ASP A CA 1
ATOM 534 C C . ASP A 1 71 ? -12.825 -2.069 3.853 1.00 88.69 71 ASP A C 1
ATOM 536 O O . ASP A 1 71 ? -13.264 -0.926 3.699 1.00 88.69 71 ASP A O 1
ATOM 540 N N . LEU A 1 72 ? -11.731 -2.305 4.583 1.00 89.06 72 LEU A N 1
ATOM 541 C CA . LEU A 1 72 ? -10.968 -1.253 5.262 1.00 89.06 72 LEU A CA 1
ATOM 542 C C . LEU A 1 72 ? -10.253 -0.290 4.309 1.00 89.06 72 LEU A C 1
ATOM 544 O O . LEU A 1 72 ? -10.001 0.857 4.684 1.00 89.06 72 LEU A O 1
ATOM 548 N N . GLY A 1 73 ? -9.925 -0.725 3.095 1.00 90.00 73 GLY A N 1
ATOM 549 C CA . GLY A 1 73 ? -9.367 0.120 2.046 1.00 90.00 73 GLY A CA 1
ATOM 550 C C . GLY A 1 73 ? -10.363 1.181 1.586 1.00 90.00 73 GLY A C 1
ATOM 551 O O . GLY A 1 73 ? -9.990 2.350 1.470 1.00 90.00 73 GLY A O 1
ATOM 552 N N . LEU A 1 74 ? -11.638 0.809 1.424 1.00 90.56 74 LEU A N 1
ATOM 553 C CA . LEU A 1 74 ? -12.709 1.763 1.112 1.00 90.56 74 LEU A CA 1
ATOM 554 C C . LEU A 1 74 ? -12.940 2.743 2.265 1.00 90.56 74 LEU A C 1
ATOM 556 O O . LEU A 1 74 ? -13.042 3.948 2.031 1.00 90.56 74 LEU A O 1
ATOM 560 N N . VAL A 1 75 ? -12.944 2.255 3.511 1.00 91.00 75 VAL A N 1
ATOM 561 C CA . VAL A 1 75 ? -13.052 3.116 4.704 1.00 91.00 75 VAL A CA 1
ATOM 562 C C . VAL A 1 75 ? -11.903 4.127 4.752 1.00 91.00 75 VAL A C 1
ATOM 564 O O . VAL A 1 75 ? -12.130 5.314 5.004 1.00 91.00 75 VAL A O 1
ATOM 567 N N . 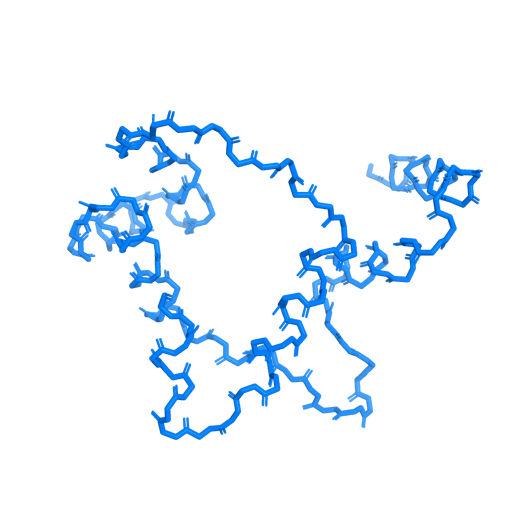ALA A 1 76 ? -10.669 3.686 4.493 1.00 90.00 76 ALA A N 1
ATOM 568 C CA . ALA A 1 76 ? -9.494 4.554 4.466 1.00 90.00 76 ALA A CA 1
ATOM 569 C C . ALA A 1 76 ? -9.567 5.590 3.335 1.00 90.00 76 ALA A C 1
ATOM 571 O O . ALA A 1 76 ? -9.234 6.756 3.551 1.00 90.00 76 ALA A O 1
ATOM 572 N N . GLU A 1 77 ? -10.021 5.190 2.144 1.00 89.62 77 GLU A N 1
ATOM 573 C CA . GLU A 1 77 ? -10.183 6.089 1.003 1.00 89.62 77 GLU A CA 1
ATOM 574 C C . GLU A 1 77 ? -11.251 7.157 1.254 1.00 89.62 77 GLU A C 1
ATOM 576 O O . GLU A 1 77 ? -10.978 8.339 1.051 1.00 89.62 77 GLU A O 1
ATOM 581 N N . GLN A 1 78 ? -12.428 6.767 1.746 1.00 87.06 78 GLN A N 1
ATOM 582 C CA . GLN A 1 78 ? -13.513 7.701 2.068 1.00 87.06 78 GLN A CA 1
ATOM 583 C C . GLN A 1 78 ? -13.154 8.636 3.225 1.00 87.06 78 GLN A C 1
ATOM 585 O O . GLN A 1 78 ? -13.646 9.758 3.303 1.00 87.06 78 GLN A O 1
ATOM 590 N N . SER A 1 79 ? -12.267 8.186 4.113 1.00 83.81 79 SER A N 1
ATOM 591 C CA . SER A 1 79 ? -11.772 8.989 5.230 1.00 83.81 79 SER A CA 1
ATOM 592 C C . SER A 1 79 ? -10.606 9.909 4.844 1.00 83.81 79 SER A C 1
ATOM 594 O O . SER A 1 79 ? -10.118 10.650 5.702 1.00 83.81 79 SER A O 1
ATOM 596 N N . LYS A 1 80 ? -10.139 9.895 3.582 1.00 73.38 80 LYS A N 1
ATOM 597 C CA . LYS A 1 80 ? -9.118 10.842 3.109 1.00 73.38 80 LYS A CA 1
ATOM 598 C C . LYS A 1 80 ? -9.608 12.281 3.310 1.00 73.38 80 LYS A C 1
ATOM 600 O O . LYS A 1 80 ? -10.753 12.610 3.025 1.00 73.38 80 LYS A O 1
ATOM 605 N N . CYS A 1 81 ? -8.695 13.159 3.723 1.00 61.22 81 CYS A N 1
ATOM 606 C CA . CYS A 1 81 ? -8.877 14.618 3.727 1.00 61.22 81 CYS A CA 1
ATOM 607 C C . CYS A 1 81 ? -9.833 15.219 4.775 1.00 61.22 81 CYS A C 1
ATOM 609 O O . CYS A 1 81 ? -10.250 16.365 4.626 1.00 61.22 81 CYS A O 1
ATOM 611 N N . SER A 1 82 ? -10.129 14.532 5.875 1.00 59.66 82 SER A N 1
ATOM 612 C CA . SER A 1 82 ? -10.850 15.139 7.009 1.00 59.66 82 SER A CA 1
ATOM 613 C C . SER A 1 82 ? -10.008 16.142 7.816 1.00 59.66 82 SER A C 1
ATOM 615 O O . SER A 1 82 ? -10.566 16.960 8.547 1.00 59.66 82 SER A O 1
ATOM 617 N N . GLN A 1 83 ? -8.675 16.114 7.691 1.00 64.38 83 GLN A N 1
ATOM 618 C CA . GLN A 1 83 ? -7.776 17.058 8.360 1.00 64.38 83 GLN A CA 1
ATOM 619 C C . GLN A 1 83 ? -7.326 18.177 7.411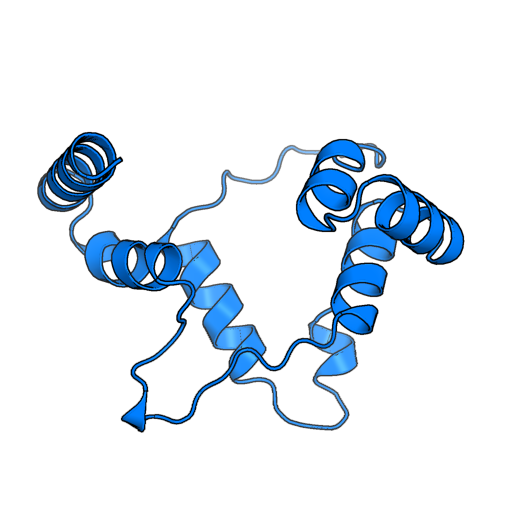 1.00 64.38 83 GLN A C 1
ATOM 621 O O . GLN 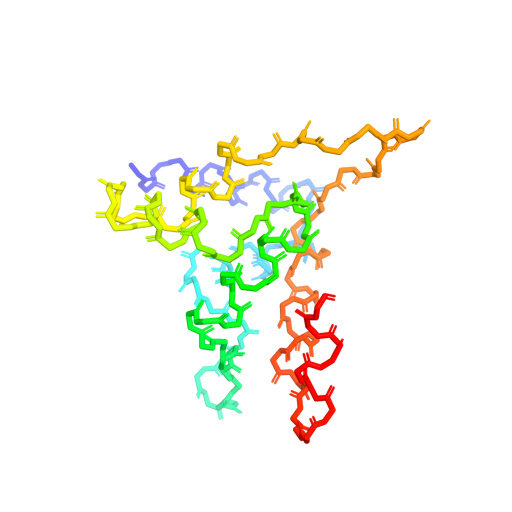A 1 83 ? -6.844 17.926 6.305 1.00 64.38 83 GLN A O 1
ATOM 626 N N . ARG A 1 84 ? -7.449 19.432 7.862 1.00 65.19 84 ARG A N 1
ATOM 627 C CA . ARG A 1 84 ? -6.985 20.613 7.123 1.00 65.19 84 ARG A CA 1
ATOM 628 C C . ARG A 1 84 ? -5.455 20.635 7.093 1.00 65.19 84 ARG A C 1
ATOM 630 O O . ARG A 1 84 ? -4.821 20.917 8.105 1.00 65.19 84 ARG A O 1
ATOM 637 N N . ILE A 1 85 ? -4.875 20.376 5.927 1.00 74.88 85 ILE A N 1
ATOM 638 C CA . ILE A 1 85 ? -3.426 20.440 5.708 1.00 74.88 85 ILE A CA 1
ATOM 639 C C . ILE A 1 85 ? -2.982 21.861 5.335 1.00 74.88 85 ILE A C 1
ATOM 641 O O . ILE A 1 85 ? -3.625 22.537 4.535 1.00 74.88 85 ILE A O 1
ATOM 645 N N . LEU A 1 86 ? -1.876 22.319 5.932 1.00 82.12 86 LEU A N 1
ATOM 646 C CA . LEU A 1 86 ? -1.246 23.614 5.623 1.00 82.12 86 LEU A CA 1
ATOM 647 C C . LEU A 1 86 ? -0.383 23.557 4.350 1.00 82.12 86 LEU A C 1
ATOM 649 O O . LEU A 1 86 ? -0.137 24.586 3.729 1.00 82.12 86 LEU A O 1
ATOM 653 N N . TYR A 1 87 ? 0.076 22.360 3.972 1.00 79.44 87 TYR A N 1
ATOM 654 C CA . TYR A 1 87 ? 0.903 22.095 2.796 1.00 79.44 87 TYR A CA 1
ATOM 655 C C . TYR A 1 87 ? 0.596 20.701 2.240 1.00 79.44 87 TYR A C 1
ATOM 657 O O . TYR A 1 87 ? 0.344 19.768 3.005 1.00 79.44 87 TYR A O 1
ATOM 665 N N . THR A 1 88 ? 0.633 20.555 0.916 1.00 79.12 88 THR A N 1
ATOM 666 C CA . THR A 1 88 ? 0.421 19.266 0.249 1.00 79.12 88 THR A CA 1
ATOM 667 C C . THR A 1 88 ? 1.718 18.456 0.268 1.00 79.12 88 THR A C 1
ATOM 669 O O . THR A 1 88 ? 2.707 18.912 -0.305 1.00 79.12 88 THR A O 1
ATOM 672 N N . PRO A 1 89 ? 1.754 17.265 0.892 1.00 80.75 89 PRO A N 1
ATOM 673 C CA . PRO A 1 89 ? 2.954 16.437 0.896 1.00 80.75 89 PRO A CA 1
ATOM 674 C C . PRO A 1 89 ? 3.321 15.968 -0.518 1.00 80.75 89 PRO A C 1
ATOM 676 O O . PRO A 1 89 ? 2.476 15.903 -1.412 1.00 80.75 89 PRO A O 1
ATOM 679 N N . ALA A 1 90 ? 4.594 15.616 -0.711 1.00 87.06 90 ALA A N 1
ATOM 680 C CA . ALA A 1 90 ? 5.066 15.047 -1.967 1.00 87.06 90 ALA A CA 1
ATOM 681 C C . ALA A 1 90 ? 4.297 13.762 -2.318 1.00 87.06 90 ALA A C 1
ATOM 683 O O . ALA A 1 90 ? 3.922 12.983 -1.437 1.00 87.06 90 ALA A O 1
ATOM 684 N N . ALA A 1 91 ? 4.079 13.540 -3.616 1.00 89.88 91 ALA A N 1
ATOM 685 C CA . ALA A 1 91 ? 3.413 12.340 -4.102 1.00 89.88 91 ALA A CA 1
ATOM 686 C C . ALA A 1 91 ? 4.178 11.074 -3.677 1.00 89.88 91 ALA A C 1
ATOM 688 O O . ALA A 1 91 ? 5.410 11.039 -3.689 1.00 89.88 91 ALA A O 1
ATOM 689 N N . LEU A 1 92 ? 3.435 10.028 -3.310 1.00 93.00 92 LEU A N 1
ATOM 690 C CA . LEU A 1 92 ? 4.016 8.739 -2.945 1.00 93.00 92 LEU A CA 1
ATOM 691 C C . LEU A 1 92 ? 4.659 8.074 -4.168 1.00 93.00 92 LEU A C 1
ATOM 693 O O . LEU A 1 92 ? 4.072 8.051 -5.250 1.00 93.00 92 LEU A O 1
ATOM 697 N N . THR A 1 93 ? 5.841 7.490 -3.976 1.00 95.31 93 THR A N 1
ATOM 698 C CA . THR A 1 93 ? 6.552 6.708 -4.996 1.00 95.31 93 THR A CA 1
ATOM 699 C C . THR A 1 93 ? 6.489 5.217 -4.677 1.00 95.31 93 THR A C 1
ATOM 701 O O . THR A 1 93 ? 6.341 4.824 -3.519 1.00 95.31 93 THR A O 1
ATOM 704 N N . VAL A 1 94 ? 6.625 4.369 -5.700 1.00 94.94 94 VAL A N 1
ATOM 705 C CA . VAL A 1 94 ? 6.585 2.903 -5.552 1.00 94.94 94 VAL A CA 1
ATOM 706 C C . VAL A 1 94 ? 7.691 2.412 -4.617 1.00 94.94 94 VAL A C 1
ATOM 708 O O . VAL A 1 94 ? 7.415 1.723 -3.634 1.00 94.94 94 VAL A O 1
ATOM 711 N N . SER A 1 95 ? 8.931 2.822 -4.877 1.00 93.75 95 SER A N 1
ATOM 712 C CA . SER A 1 95 ? 10.084 2.560 -4.012 1.00 93.75 95 SER A CA 1
ATOM 713 C C . SER A 1 95 ? 9.890 3.096 -2.596 1.00 93.75 95 SER A C 1
ATOM 715 O O . SER A 1 95 ? 10.204 2.393 -1.636 1.00 93.75 95 SER A O 1
ATOM 717 N N . GLY A 1 96 ? 9.328 4.299 -2.446 1.00 94.38 96 GLY A N 1
ATOM 718 C CA . GLY A 1 96 ? 9.049 4.898 -1.143 1.00 94.38 96 GLY A CA 1
ATOM 719 C C . GLY A 1 96 ? 8.063 4.067 -0.324 1.00 94.38 96 GLY A C 1
ATOM 720 O O . GLY A 1 96 ? 8.355 3.712 0.817 1.00 94.38 96 GLY A O 1
ATOM 721 N N . VAL A 1 97 ? 6.925 3.695 -0.913 1.00 94.38 97 VAL A N 1
ATOM 722 C CA . VAL A 1 97 ? 5.917 2.850 -0.252 1.00 94.38 97 VAL A CA 1
ATOM 723 C C . VAL A 1 97 ? 6.503 1.486 0.105 1.00 94.38 97 VAL A C 1
ATOM 725 O O . VAL A 1 97 ? 6.368 1.037 1.243 1.00 94.38 97 VAL A O 1
ATOM 728 N N . PHE A 1 98 ? 7.204 0.845 -0.831 1.00 94.12 98 PHE A N 1
ATOM 729 C CA . PHE A 1 98 ? 7.813 -0.462 -0.600 1.00 94.12 98 PHE A CA 1
ATOM 730 C C . PHE A 1 98 ? 8.855 -0.430 0.527 1.00 94.12 98 PHE A C 1
ATOM 732 O O . PHE A 1 98 ? 8.843 -1.293 1.407 1.00 94.12 98 PHE A O 1
ATOM 739 N N . ALA A 1 99 ? 9.717 0.591 0.548 1.00 92.94 99 ALA A N 1
ATOM 740 C CA . ALA A 1 99 ? 10.704 0.781 1.605 1.00 92.94 99 ALA A CA 1
ATOM 741 C C . ALA A 1 99 ? 10.037 0.966 2.974 1.00 92.94 99 ALA A C 1
ATOM 743 O O . ALA A 1 99 ? 10.426 0.294 3.927 1.00 92.94 99 ALA A O 1
ATOM 744 N N . ARG A 1 100 ? 8.988 1.796 3.067 1.00 91.31 100 ARG A N 1
ATOM 745 C CA . ARG A 1 100 ? 8.243 2.010 4.319 1.00 91.31 100 ARG A CA 1
ATOM 746 C C . ARG A 1 100 ? 7.556 0.749 4.822 1.00 91.31 100 ARG A C 1
ATOM 748 O O . ARG A 1 100 ? 7.650 0.445 6.006 1.00 91.31 100 ARG A O 1
ATOM 755 N N . LEU A 1 101 ? 6.922 -0.024 3.942 1.00 90.69 101 LEU A N 1
ATOM 756 C CA . LEU A 1 101 ? 6.320 -1.303 4.330 1.00 90.69 101 LEU A CA 1
ATOM 757 C C . LEU A 1 101 ? 7.379 -2.295 4.827 1.00 90.69 101 LEU A C 1
ATOM 759 O O . LEU A 1 101 ? 7.164 -2.990 5.819 1.00 90.69 101 LEU A O 1
ATOM 763 N N . LYS A 1 102 ? 8.554 -2.323 4.189 1.00 89.12 102 LYS A N 1
ATOM 764 C CA . LYS A 1 102 ? 9.676 -3.161 4.626 1.00 89.12 102 LYS A CA 1
ATOM 765 C C . LYS A 1 102 ? 10.277 -2.690 5.954 1.00 89.12 102 LYS A C 1
ATOM 767 O O . LYS A 1 102 ? 10.696 -3.525 6.750 1.00 89.12 102 LYS A O 1
ATOM 772 N N . GLU A 1 103 ? 10.321 -1.383 6.209 1.00 88.94 103 GLU A N 1
ATOM 773 C CA . GLU A 1 103 ? 10.690 -0.822 7.515 1.00 88.94 103 GLU A CA 1
ATOM 774 C C . GLU A 1 103 ? 9.700 -1.264 8.594 1.00 88.94 103 GLU A C 1
ATOM 776 O O . GLU A 1 103 ? 10.136 -1.789 9.614 1.00 88.94 103 GLU A O 1
ATOM 781 N N . ILE A 1 104 ? 8.392 -1.133 8.345 1.00 86.19 104 ILE A N 1
ATOM 782 C CA . ILE A 1 104 ? 7.337 -1.542 9.285 1.00 86.19 104 ILE A CA 1
ATOM 783 C C . ILE A 1 104 ?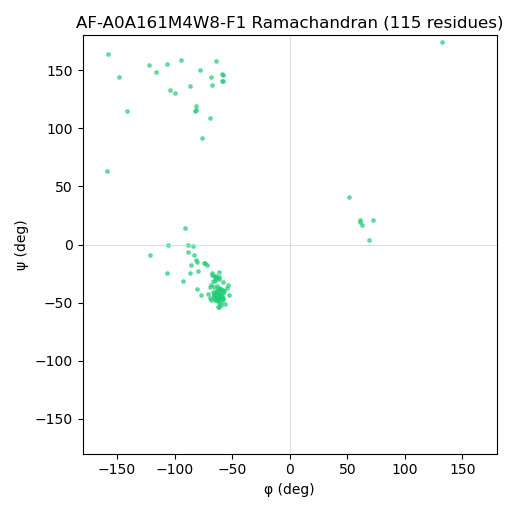 7.463 -3.026 9.637 1.00 86.19 104 ILE A C 1
ATOM 785 O O . ILE A 1 104 ? 7.460 -3.377 10.812 1.00 86.19 104 ILE A O 1
ATOM 789 N N . ALA A 1 105 ? 7.668 -3.886 8.642 1.00 84.31 105 ALA A N 1
ATOM 790 C CA . ALA A 1 105 ? 7.839 -5.321 8.859 1.00 84.31 105 ALA A CA 1
ATOM 791 C C . ALA A 1 105 ? 9.087 -5.687 9.677 1.00 84.31 105 ALA A C 1
ATOM 793 O O . ALA A 1 105 ? 9.115 -6.702 10.366 1.00 84.31 105 ALA A O 1
ATOM 794 N N . LYS A 1 106 ? 10.138 -4.861 9.611 1.00 81.69 106 LYS A N 1
ATOM 795 C CA . LYS A 1 106 ? 11.363 -5.043 10.402 1.00 81.69 106 LYS A CA 1
ATOM 796 C C . LYS A 1 106 ? 11.237 -4.514 11.831 1.00 81.69 106 LYS A C 1
ATOM 798 O O . LYS A 1 106 ? 12.102 -4.806 12.655 1.00 81.69 106 LYS A O 1
ATOM 803 N N . LEU A 1 107 ? 10.208 -3.726 12.143 1.00 76.62 107 LEU A N 1
ATOM 804 C CA . LEU A 1 107 ? 9.970 -3.243 13.499 1.00 76.62 107 LEU A CA 1
ATOM 805 C C . LEU A 1 107 ? 9.380 -4.377 14.353 1.00 76.62 107 LEU A C 1
ATOM 807 O O . LEU A 1 107 ? 8.168 -4.547 14.447 1.00 76.62 107 LEU A O 1
ATOM 811 N N . THR A 1 108 ? 10.245 -5.139 15.021 1.00 60.22 108 THR A N 1
ATOM 812 C CA . THR A 1 108 ? 9.858 -6.166 16.003 1.00 60.22 108 THR A CA 1
ATOM 813 C C . THR A 1 108 ? 10.098 -5.674 17.435 1.00 60.22 108 THR A C 1
ATOM 815 O O . THR A 1 108 ? 11.185 -5.180 17.728 1.00 60.22 108 THR A O 1
ATOM 818 N N . GLY A 1 109 ? 9.126 -5.838 18.342 1.00 52.03 109 GLY A N 1
ATOM 819 C CA . GLY A 1 109 ? 9.272 -5.533 19.778 1.00 52.03 109 GLY A CA 1
ATOM 820 C C . GLY A 1 109 ? 8.124 -4.705 20.370 1.00 52.03 109 GLY A C 1
ATOM 821 O O . GLY A 1 109 ? 7.239 -4.258 19.653 1.00 52.03 109 GLY A O 1
ATOM 822 N N . HIS A 1 110 ? 8.124 -4.488 21.689 1.00 44.31 110 HIS A N 1
ATOM 823 C CA . HIS A 1 110 ? 7.033 -3.812 22.417 1.00 44.31 110 HIS A CA 1
ATOM 824 C C . HIS A 1 110 ? 6.790 -2.352 21.954 1.00 44.31 110 HIS A C 1
ATOM 826 O O . HIS A 1 110 ? 5.669 -1.856 22.034 1.00 44.31 110 HIS A O 1
ATOM 832 N N . ASP A 1 111 ? 7.805 -1.712 21.359 1.00 47.72 111 ASP A N 1
ATOM 833 C CA . ASP A 1 111 ? 7.747 -0.357 20.786 1.00 47.72 111 ASP A CA 1
ATOM 834 C C . ASP A 1 111 ? 7.300 -0.293 19.310 1.00 47.72 111 ASP A C 1
ATOM 836 O O . ASP A 1 111 ? 7.069 0.798 18.775 1.00 47.72 111 ASP A O 1
ATOM 840 N N . SER A 1 112 ? 7.132 -1.428 18.615 1.00 53.00 112 SER A N 1
ATOM 841 C CA . SER A 1 112 ? 6.721 -1.428 17.198 1.00 53.00 112 SER A CA 1
ATOM 842 C C . SER A 1 112 ? 5.286 -0.924 16.994 1.00 53.00 112 SER A C 1
ATOM 844 O O . SER A 1 112 ? 4.969 -0.336 15.956 1.00 53.00 112 SER A O 1
ATOM 846 N N . GLN A 1 113 ? 4.443 -1.040 18.026 1.00 51.44 113 GLN A N 1
ATOM 847 C CA . GLN A 1 113 ? 3.079 -0.503 18.040 1.00 51.44 113 GLN A CA 1
ATOM 848 C C . GLN A 1 113 ? 3.016 1.023 18.178 1.00 51.44 113 GLN A C 1
ATOM 850 O O . GLN A 1 113 ? 1.959 1.602 17.942 1.00 51.44 113 GLN A O 1
ATOM 855 N N . ILE A 1 114 ? 4.102 1.680 18.596 1.00 48.22 114 ILE A N 1
ATOM 856 C CA . ILE A 1 114 ? 4.152 3.140 18.767 1.00 48.22 114 ILE A CA 1
ATOM 857 C C . ILE A 1 114 ? 4.674 3.814 17.494 1.00 48.22 114 ILE A C 1
ATOM 859 O O . ILE A 1 114 ? 4.232 4.910 17.176 1.00 48.22 114 ILE A O 1
ATOM 863 N N . LYS A 1 115 ? 5.561 3.149 16.742 1.00 46.84 115 LYS A N 1
ATOM 864 C CA . LYS A 1 115 ? 6.135 3.670 15.488 1.00 46.84 115 LYS A CA 1
ATOM 865 C C . LYS A 1 115 ? 5.295 3.400 14.232 1.00 46.84 115 LYS A C 1
ATOM 867 O O . LYS A 1 115 ? 5.524 4.060 13.229 1.00 46.84 115 LYS A O 1
ATOM 872 N N . SER A 1 116 ? 4.350 2.455 14.291 1.00 48.06 116 SER A N 1
ATOM 873 C CA . SER A 1 116 ? 3.324 2.240 13.247 1.00 48.06 116 SER A CA 1
ATOM 874 C C . SER A 1 116 ? 2.026 3.031 13.499 1.00 48.06 116 SER A C 1
ATOM 876 O O . SER A 1 116 ? 0.992 2.698 12.922 1.00 48.06 116 SER A O 1
ATOM 878 N N . LYS A 1 117 ? 2.062 4.015 14.408 1.00 38.09 117 LYS A N 1
ATOM 879 C CA . LYS A 1 117 ? 0.996 5.004 14.625 1.00 38.09 117 LYS A CA 1
ATOM 880 C C . LYS A 1 117 ? 1.167 6.186 13.684 1.00 38.09 117 LYS A C 1
ATOM 882 O O . LYS A 1 117 ? 2.336 6.575 13.469 1.00 38.09 117 LYS A O 1
#

Foldseek 3Di:
DVVVLVVVLVCCVVPPVVLNVLSVQVVVVHLDDVVVVQDLPDDPLLLLVLLCVVLVHDSVVLVVVCVVVVDSVVSSVVSPPNDDDPDDDDDDDSVNVSVVSSVLSPDDDPCSSVVSD

Nearest PDB structures (foldseek):
  6q1v-assembly1_A  TM=9.562E-01  e=1.743E-06  Homo sapiens
  6p0e-assembly1_A  TM=9.563E-01  e=2.053E-06  Homo sapiens
  9bs4-assembly2_E  TM=9.260E-01  e=1.009E-06  Homo sapiens
  9bs3-assembly2_E  TM=9.255E-01  e=2.053E-06  Homo sapiens
  7qnz-assembly1_A  TM=9.365E-01  e=5.200E-06  Homo sapiens

Sequence (117 aa):
MLKFLANYFRSVILLSDQDLLASVYLCLNKIAPAYEGIELGIAETILMKAIAQSTGRTLSQIKSDAADLGDLGLVAEQSKCSQRILYTPAALTVSGVFARLKEIAKLTGHDSQIKSK

InterPro domains:
  IPR012308 DNA ligase, ATP-dependent, N-terminal [PF04675] (3-114)
  IPR036599 DNA ligase, ATP-dependent, N-terminal domain superfamily [G3DSA:1.10.3260.10] (1-117)
  IPR036599 DNA ligase, ATP-dependent, N-terminal domain superfamil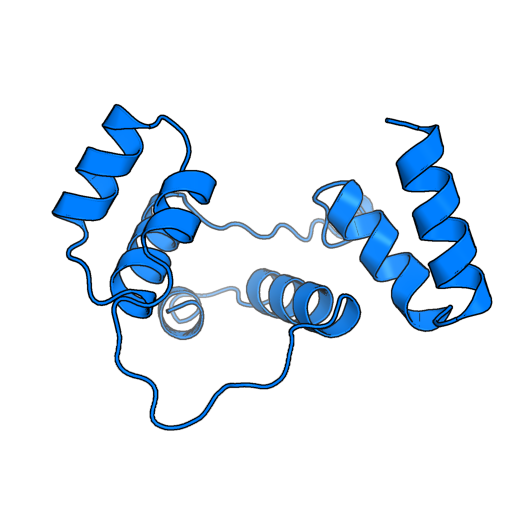y [SSF117018] (2-113)
  IPR050191 ATP-dependent DNA ligase [PTHR45674] (3-116)